Protein AF-A0AAD4YPL5-F1 (afdb_monomer_lite)

Sequence (91 aa):
MSEEGCELLSETLKSLQVKLKLLKDGPSNNEVGGSSSQTQYMKDPQRVRCKGRSKGVTGAKEKAMKRGIRHCRECGHIGHDRRQCPALNTP

Radius of gyration: 46.79 Å; chains: 1; bounding box: 88×22×108 Å

pLDDT: mean 79.03, std 11.94, range [52.03, 94.38]

Foldseek 3Di:
DDPVVVVVVVVVVVVVVVVVVVVVPDPPPPDPDDPPPPPVPDPDPDPDDDDDDPDDDDDPVRVVVVVPFDAAPPPRHTDDHVVPDCVVPVD

Organism: Prunus dulcis (NCBI:txid3755)

Secondary structure (DSSP, 8-state):
--HHHHHHHHHHHHHHHHHHHHHHS---S---S---------PPPP------PPPPPPPHHHHHHHH--PBPTTT--BSS-GGG-TTT---

InterPro domains:
  IPR001878 Zinc finger, CCHC-type [PS50158] (72-86)

Structure (mmCIF, N/CA/C/O backbone):
data_AF-A0AAD4YPL5-F1
#
_entry.id   AF-A0AAD4YPL5-F1
#
loop_
_atom_site.group_PDB
_atom_site.id
_atom_site.type_symbol
_atom_site.label_atom_id
_atom_site.label_alt_id
_atom_site.label_comp_id
_atom_site.label_asym_id
_atom_site.label_entity_id
_atom_site.label_seq_id
_atom_site.pdbx_PDB_ins_code
_atom_site.Cartn_x
_atom_site.Cartn_y
_atom_site.Cartn_z
_atom_site.occupancy
_atom_site.B_iso_or_equiv
_atom_site.auth_seq_id
_atom_site.auth_comp_id
_atom_site.auth_asym_id
_atom_site.auth_atom_id
_atom_site.pdbx_PDB_model_num
ATOM 1 N N . MET A 1 1 ? -69.047 -11.617 65.914 1.00 57.09 1 MET A N 1
ATOM 2 C CA . MET A 1 1 ? -67.720 -11.764 65.282 1.00 57.09 1 MET A CA 1
ATOM 3 C C . MET A 1 1 ? -67.766 -13.096 64.567 1.00 57.09 1 MET A C 1
ATOM 5 O O . MET A 1 1 ? -68.117 -14.062 65.230 1.00 57.09 1 MET A O 1
ATOM 9 N N . SER A 1 2 ? -67.592 -13.127 63.245 1.00 72.00 2 SER A N 1
ATOM 10 C CA . SER A 1 2 ? -67.631 -14.386 62.494 1.00 72.00 2 SER A CA 1
ATOM 11 C C . SER A 1 2 ? -66.401 -15.217 62.867 1.00 72.00 2 SER A C 1
ATOM 13 O O . SER A 1 2 ? -65.308 -14.665 63.029 1.00 72.00 2 SER A O 1
ATOM 15 N N . GLU A 1 3 ? -66.595 -16.510 63.102 1.00 73.31 3 GLU A N 1
ATOM 16 C CA . GLU A 1 3 ? -65.545 -17.443 63.526 1.00 73.31 3 GLU A CA 1
ATOM 17 C C . GLU A 1 3 ? -64.375 -17.464 62.530 1.00 73.31 3 GLU A C 1
ATOM 19 O O . GLU A 1 3 ? -63.212 -17.384 62.926 1.00 73.31 3 GLU A O 1
ATOM 24 N N . GLU A 1 4 ? -64.689 -17.354 61.242 1.00 75.06 4 GLU A N 1
ATOM 25 C CA . GLU A 1 4 ? -63.738 -17.276 60.132 1.00 75.06 4 GLU A CA 1
ATOM 26 C C . GLU A 1 4 ? -62.916 -15.976 60.170 1.00 75.06 4 GLU A C 1
ATOM 28 O O . GLU A 1 4 ? -61.746 -15.933 59.786 1.00 75.06 4 GLU A O 1
ATOM 33 N N . GLY A 1 5 ? -63.510 -14.890 60.674 1.00 78.94 5 GLY A N 1
ATOM 34 C CA . GLY A 1 5 ? -62.818 -13.612 60.835 1.00 78.94 5 GLY A CA 1
ATOM 35 C C . GLY A 1 5 ? -61.763 -13.668 61.939 1.00 78.94 5 GLY A C 1
ATOM 36 O O . GLY A 1 5 ? -60.690 -13.075 61.810 1.00 78.94 5 GLY A O 1
ATOM 37 N N . CYS A 1 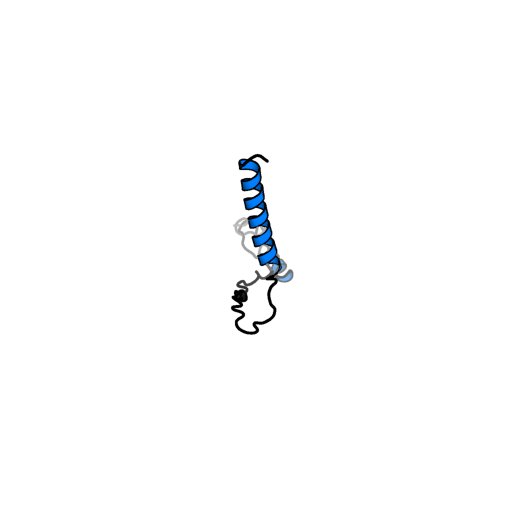6 ? -62.039 -14.410 63.013 1.00 80.88 6 CYS A N 1
ATOM 38 C CA . CYS A 1 6 ? -61.101 -14.608 64.115 1.00 80.88 6 CYS A CA 1
ATOM 39 C C . CYS A 1 6 ? -59.891 -15.452 63.691 1.00 80.88 6 CYS A C 1
ATOM 41 O O . CYS A 1 6 ? -58.767 -15.163 64.110 1.00 80.88 6 CYS A O 1
ATOM 43 N N . GLU A 1 7 ? -60.095 -16.450 62.832 1.00 83.94 7 GLU A N 1
ATOM 44 C CA . GLU A 1 7 ? -59.014 -17.288 62.305 1.00 83.94 7 GLU A CA 1
ATOM 45 C C . GLU A 1 7 ? -58.044 -16.482 61.438 1.00 83.94 7 GLU A C 1
ATOM 47 O O . GLU A 1 7 ? -56.842 -16.471 61.724 1.00 83.94 7 GLU A O 1
ATOM 52 N N . LEU A 1 8 ? -58.561 -15.707 60.481 1.00 87.06 8 LEU A N 1
ATOM 53 C CA . LEU A 1 8 ? -57.755 -14.827 59.624 1.00 87.06 8 LEU A CA 1
ATOM 54 C C . LEU A 1 8 ? -56.978 -13.782 60.438 1.00 87.06 8 LEU A C 1
ATOM 56 O O . LEU A 1 8 ? -55.801 -13.504 60.178 1.00 87.06 8 LEU A O 1
ATOM 60 N N . LEU A 1 9 ? -57.610 -13.217 61.469 1.00 89.38 9 LEU A N 1
ATOM 61 C CA . LEU A 1 9 ? -56.937 -12.309 62.398 1.00 89.38 9 LEU A CA 1
ATOM 62 C C . LEU A 1 9 ? -55.817 -13.026 63.164 1.00 89.38 9 LEU A C 1
ATOM 64 O O . LEU A 1 9 ? -54.723 -12.487 63.317 1.00 89.38 9 LEU A O 1
ATOM 68 N N . SER A 1 10 ? -56.038 -14.263 63.602 1.00 89.62 10 SER A N 1
ATOM 69 C CA . SER A 1 10 ? -55.010 -15.032 64.306 1.00 89.62 10 SER A CA 1
ATOM 70 C C . SER A 1 10 ? -53.808 -15.368 63.410 1.00 89.62 10 SER A C 1
ATOM 72 O O . SER A 1 10 ? -52.662 -15.281 63.857 1.00 89.62 10 SER A O 1
ATOM 74 N N . GLU A 1 11 ? -54.041 -15.702 62.140 1.00 90.56 11 GLU A N 1
ATOM 75 C CA . GLU A 1 11 ? -52.990 -16.001 61.162 1.00 90.56 11 GLU A CA 1
ATOM 76 C C . GLU A 1 11 ? -52.171 -14.763 60.803 1.00 90.56 11 GLU A C 1
ATOM 78 O O . GLU A 1 11 ? -50.935 -14.806 60.791 1.00 90.56 11 GLU A O 1
ATOM 83 N N . THR A 1 12 ? -52.843 -13.633 60.573 1.00 92.25 12 THR A N 1
ATOM 84 C CA . THR A 1 12 ? -52.173 -12.358 60.287 1.00 92.25 12 THR A CA 1
ATOM 85 C C . THR A 1 12 ? -51.327 -11.896 61.471 1.00 92.25 12 THR A C 1
ATOM 87 O O . THR A 1 12 ? -50.172 -11.510 61.278 1.00 92.25 12 THR A O 1
ATOM 90 N N . LEU A 1 13 ? -51.828 -12.023 62.703 1.00 94.38 13 LEU A N 1
ATOM 91 C CA . LEU A 1 13 ? -51.064 -11.694 63.909 1.00 94.38 13 LEU A CA 1
ATOM 92 C C . LEU A 1 13 ? -49.849 -12.613 64.102 1.00 94.38 13 LEU A C 1
ATOM 94 O O . LEU A 1 13 ? -48.762 -12.117 64.406 1.00 94.38 13 LEU A O 1
ATOM 98 N N . LYS A 1 14 ? -49.981 -13.924 63.854 1.00 93.62 14 LYS A N 1
ATOM 99 C CA . LYS A 1 14 ? -48.842 -14.866 63.870 1.00 93.62 14 LYS A CA 1
ATOM 100 C C . LYS A 1 14 ? -47.792 -14.495 62.817 1.00 93.62 14 LYS A C 1
ATOM 102 O O . LYS A 1 14 ? -46.600 -14.468 63.121 1.00 93.62 14 LYS A O 1
ATOM 107 N N . SER A 1 15 ? -48.222 -14.151 61.602 1.00 92.06 15 SER A N 1
ATOM 108 C CA . SER A 1 15 ? -47.334 -13.719 60.512 1.00 92.06 15 SER A CA 1
ATOM 109 C C . SER A 1 15 ? -46.559 -12.445 60.869 1.00 92.06 15 SER A C 1
ATOM 111 O O . SER A 1 15 ? -45.340 -12.372 60.689 1.00 92.06 15 SER A O 1
ATOM 113 N N . LEU A 1 16 ? -47.244 -11.453 61.444 1.00 90.56 16 LEU A N 1
ATOM 114 C CA . LEU A 1 16 ? -46.619 -10.215 61.910 1.00 90.56 16 LEU A CA 1
ATOM 115 C C . LEU A 1 16 ? -45.648 -10.468 63.068 1.00 90.56 16 LEU A C 1
ATOM 117 O O . LEU A 1 16 ? -44.564 -9.886 63.091 1.00 90.56 16 LEU A O 1
ATOM 121 N N . GLN A 1 17 ? -45.980 -11.377 63.987 1.00 90.19 17 GLN A N 1
ATOM 122 C CA . GLN A 1 17 ? -45.097 -11.759 65.087 1.00 90.19 17 GLN A CA 1
ATOM 123 C C . GLN A 1 17 ? -43.797 -12.404 64.583 1.00 90.19 17 GLN A C 1
ATOM 125 O O . GLN A 1 17 ? -42.726 -12.090 65.101 1.00 90.19 17 GLN A O 1
ATOM 130 N N . VAL A 1 18 ? -43.865 -13.266 63.561 1.00 87.25 18 VAL A N 1
ATOM 131 C CA . VAL A 1 18 ? -42.677 -13.857 62.917 1.00 87.25 18 VAL A CA 1
ATOM 132 C C . VAL A 1 18 ? -41.822 -12.776 62.255 1.00 87.25 18 VAL A C 1
ATOM 134 O O . VAL A 1 18 ? -40.617 -12.726 62.493 1.00 87.25 18 VAL A O 1
ATOM 137 N N . LYS A 1 19 ? -42.431 -11.856 61.496 1.00 85.94 19 LYS A N 1
ATOM 138 C CA . LYS A 1 19 ? -41.707 -10.735 60.869 1.00 85.94 19 LYS A CA 1
ATOM 139 C C . LYS A 1 19 ? -41.019 -9.834 61.896 1.00 85.94 19 LYS A C 1
ATOM 141 O O . LYS A 1 19 ? -39.876 -9.442 61.689 1.00 85.94 19 LYS A O 1
ATOM 146 N N . LEU A 1 20 ? -41.682 -9.536 63.013 1.00 84.75 20 LEU A N 1
ATOM 147 C CA . LEU A 1 20 ? -41.106 -8.726 64.089 1.00 84.75 20 LEU A CA 1
ATOM 148 C C . LEU A 1 20 ? -39.969 -9.440 64.831 1.00 84.75 20 LEU A C 1
ATOM 150 O O . LEU A 1 20 ? -39.039 -8.768 65.270 1.00 84.75 20 LEU A O 1
ATOM 154 N N . LYS A 1 21 ? -40.007 -10.774 64.952 1.00 79.88 21 LYS A N 1
ATOM 155 C CA . LYS A 1 21 ? -38.873 -11.558 65.475 1.00 79.88 21 LYS A CA 1
ATOM 156 C C . LYS A 1 21 ? -37.660 -11.454 64.547 1.00 79.88 21 LYS A C 1
ATOM 158 O O . LYS A 1 21 ? -36.598 -11.079 65.015 1.00 79.88 21 LYS A O 1
ATOM 163 N N . LEU A 1 22 ? -37.859 -11.618 63.237 1.00 72.88 22 LEU A N 1
ATOM 164 C CA . LEU A 1 22 ? -36.796 -11.454 62.233 1.00 72.88 22 LEU A CA 1
ATOM 165 C C . LEU A 1 22 ? -36.200 -10.033 62.187 1.00 72.88 22 LEU A C 1
ATO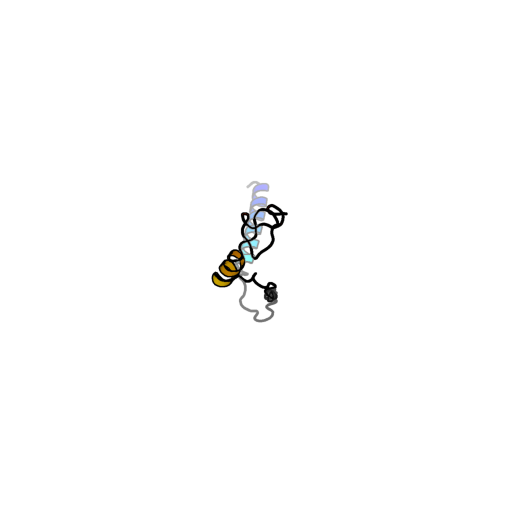M 167 O O . LEU A 1 22 ? -35.055 -9.866 61.792 1.00 72.88 22 LEU A O 1
ATOM 171 N N . LEU A 1 23 ? -36.966 -9.007 62.574 1.00 71.50 23 LEU A N 1
ATOM 172 C CA . LEU A 1 23 ? -36.490 -7.619 62.689 1.00 71.50 23 LEU A CA 1
ATOM 173 C C . LEU A 1 23 ? -35.764 -7.340 64.016 1.00 71.50 23 LEU A C 1
ATOM 175 O O . LEU A 1 23 ? -34.891 -6.475 64.060 1.00 71.50 23 LEU A O 1
ATOM 179 N N . LYS A 1 24 ? -36.148 -8.029 65.100 1.00 68.25 24 LYS A N 1
ATOM 180 C CA . LYS A 1 24 ? -35.468 -7.954 66.405 1.00 68.25 24 LYS A CA 1
ATOM 181 C C . LYS A 1 24 ? -34.131 -8.682 66.380 1.00 68.25 24 LYS A C 1
ATOM 183 O O . LYS A 1 24 ? -33.171 -8.179 66.957 1.00 68.25 24 LYS A O 1
ATOM 188 N N . ASP A 1 25 ? -34.071 -9.784 65.645 1.00 58.09 25 ASP A N 1
ATOM 189 C CA . ASP A 1 25 ? -32.840 -10.455 65.250 1.00 58.09 25 ASP A CA 1
ATOM 190 C C . ASP A 1 25 ? -32.217 -9.710 64.051 1.00 58.09 25 ASP A C 1
ATOM 192 O O . ASP A 1 25 ? -31.941 -10.279 62.996 1.00 58.09 25 ASP A O 1
ATOM 196 N N . GLY A 1 26 ? -31.999 -8.395 64.194 1.00 56.41 26 GLY A N 1
ATOM 197 C CA . GLY A 1 26 ? -30.975 -7.731 63.387 1.00 56.41 26 GLY A CA 1
ATOM 198 C C . GLY A 1 26 ? -29.645 -8.471 63.590 1.00 56.41 26 GLY A C 1
ATOM 199 O O . GLY A 1 26 ? -29.474 -9.079 64.647 1.00 56.41 26 GLY A O 1
ATOM 200 N N . PRO A 1 27 ? -28.706 -8.463 62.622 1.00 56.75 27 PRO A N 1
ATOM 201 C CA . PRO A 1 27 ? -27.450 -9.188 62.773 1.00 56.75 27 PRO A CA 1
ATOM 202 C C . PRO A 1 27 ? -26.781 -8.713 64.061 1.00 56.75 27 PRO A C 1
ATOM 204 O O . PRO A 1 27 ? -26.349 -7.561 64.167 1.00 56.75 27 PRO A O 1
ATOM 207 N N . SER A 1 28 ? -26.767 -9.576 65.071 1.00 54.38 28 SER A N 1
ATOM 208 C CA . SER A 1 28 ? -26.077 -9.295 66.308 1.00 54.38 28 SER A CA 1
ATOM 209 C C . SER A 1 28 ? -24.592 -9.285 65.956 1.00 54.38 28 SER A C 1
ATOM 211 O O . SER A 1 28 ? -24.018 -10.272 65.502 1.00 54.38 28 SER A O 1
ATOM 213 N N . ASN A 1 29 ? -23.972 -8.109 66.054 1.00 58.66 29 ASN A N 1
ATOM 214 C CA . ASN A 1 29 ? -22.527 -7.949 65.908 1.00 58.66 29 ASN A CA 1
ATOM 215 C C . ASN A 1 29 ? -21.836 -8.521 67.154 1.00 58.66 29 ASN A C 1
ATOM 217 O O . ASN A 1 29 ? -21.269 -7.781 67.957 1.00 58.66 29 ASN A O 1
ATOM 221 N N . ASN A 1 30 ? -21.922 -9.833 67.351 1.00 61.75 30 ASN A N 1
ATOM 222 C CA . ASN A 1 30 ? -21.264 -10.523 68.454 1.00 61.75 30 ASN A CA 1
ATOM 223 C C . ASN A 1 30 ? -20.708 -11.899 68.072 1.00 61.75 30 ASN A C 1
ATOM 225 O O . ASN A 1 30 ? -20.531 -12.731 68.944 1.00 61.75 30 ASN 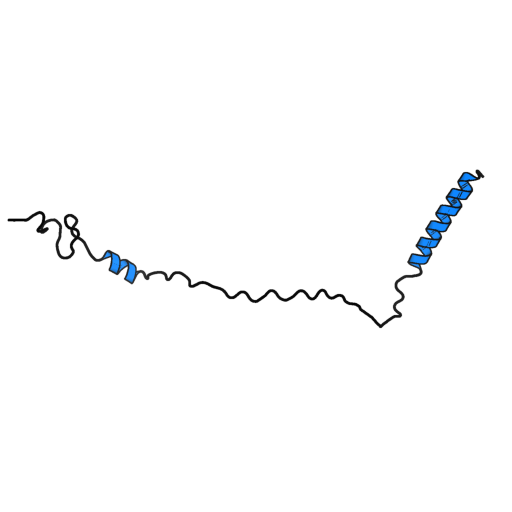A O 1
ATOM 229 N N . GLU A 1 31 ? -20.275 -12.095 66.827 1.00 52.41 31 GLU A N 1
ATOM 230 C CA . GLU A 1 31 ? -19.325 -13.165 66.505 1.00 52.41 31 GLU A CA 1
ATOM 231 C C . GLU A 1 31 ? -18.248 -12.635 65.541 1.00 52.41 31 GLU A C 1
ATOM 233 O O . GLU A 1 31 ? -18.378 -12.654 64.317 1.00 52.41 31 GLU A O 1
ATOM 238 N N . VAL A 1 32 ? -17.134 -12.153 66.098 1.00 57.91 32 VAL A N 1
ATOM 239 C CA . VAL A 1 32 ? -15.845 -12.271 65.408 1.00 57.91 32 VAL A CA 1
ATOM 240 C C . VAL A 1 32 ? -15.497 -13.754 65.439 1.00 57.91 32 VAL A C 1
ATOM 242 O O . VAL A 1 32 ? -15.174 -14.284 66.498 1.00 57.91 32 VAL A O 1
ATOM 245 N N . GLY A 1 33 ? -15.562 -14.435 64.297 1.00 55.53 33 GLY A N 1
ATOM 246 C CA . GLY A 1 33 ? -15.074 -15.810 64.209 1.00 55.53 33 GLY A CA 1
ATOM 247 C C . GLY A 1 33 ? -15.755 -16.637 63.135 1.00 55.53 33 GLY A C 1
ATOM 248 O O . GLY A 1 33 ? -16.694 -17.367 63.413 1.00 55.53 33 GLY A O 1
ATOM 249 N N . GLY A 1 34 ? -15.229 -16.560 61.913 1.00 52.03 34 GLY A N 1
ATOM 250 C CA . GLY A 1 34 ? -15.625 -17.445 60.821 1.00 52.03 34 GLY A CA 1
ATOM 251 C C . GLY A 1 34 ? -16.217 -16.714 59.631 1.00 52.03 34 GLY A C 1
ATOM 252 O O . GLY A 1 34 ? -17.267 -17.099 59.129 1.00 52.03 34 GLY A O 1
ATOM 253 N N . SER A 1 35 ? -15.524 -15.690 59.124 1.00 56.03 35 SER A N 1
ATOM 254 C CA . SER A 1 35 ? -15.725 -15.309 57.732 1.00 56.03 35 SER A CA 1
ATOM 255 C C . SER A 1 35 ? -15.273 -16.498 56.887 1.00 56.03 35 SER A C 1
ATOM 257 O O . SER A 1 35 ? -14.103 -16.598 56.520 1.00 56.03 35 SER A O 1
ATOM 259 N N . SER A 1 36 ? -16.187 -17.416 56.563 1.00 60.28 36 SER A N 1
ATOM 260 C CA . SER A 1 36 ? -16.055 -18.172 55.323 1.00 60.28 36 SER A CA 1
ATOM 261 C C . SER A 1 36 ? -16.334 -17.173 54.210 1.00 60.28 36 SER A C 1
ATOM 263 O O . SER A 1 36 ? -17.379 -17.167 53.561 1.00 60.28 36 SER A O 1
ATOM 265 N N . SER A 1 37 ? -15.386 -16.250 54.045 1.00 60.66 37 SER A N 1
ATOM 266 C CA . SER A 1 37 ? -15.195 -15.547 52.806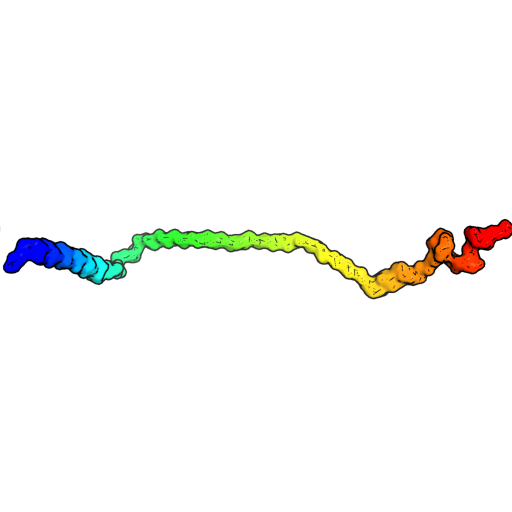 1.00 60.66 37 SER A CA 1
ATOM 267 C C . SER A 1 37 ? -14.876 -16.666 51.838 1.00 60.66 37 SER A C 1
ATOM 269 O O . SER A 1 37 ? -13.716 -17.039 51.667 1.00 60.66 37 SER A O 1
ATOM 271 N N . GLN A 1 38 ? -15.885 -17.213 51.171 1.00 59.22 38 GLN A N 1
ATOM 272 C CA . GLN A 1 38 ? -15.608 -17.734 49.853 1.00 59.22 38 GLN A CA 1
ATOM 273 C C . GLN A 1 38 ? -15.363 -16.505 48.978 1.00 59.22 38 GLN A C 1
ATOM 275 O O . GLN A 1 38 ? -16.179 -16.116 48.147 1.00 59.22 38 GLN A O 1
ATOM 280 N N . THR A 1 39 ? -14.223 -15.849 49.217 1.00 62.03 39 THR A N 1
ATOM 281 C CA . THR A 1 39 ? -13.527 -15.080 48.211 1.00 62.03 39 THR A CA 1
ATOM 282 C C . THR A 1 39 ? -13.338 -16.072 47.082 1.00 62.03 39 THR A C 1
ATOM 284 O O . THR A 1 39 ? -12.467 -16.940 47.111 1.00 62.03 39 THR A O 1
ATOM 287 N N . GLN A 1 40 ? -14.229 -16.017 46.098 1.00 65.75 40 GLN A N 1
ATOM 288 C CA . GLN A 1 40 ? -13.947 -16.642 44.827 1.00 65.75 40 GLN A CA 1
ATOM 289 C C . GLN A 1 40 ? -12.759 -15.866 44.280 1.00 65.75 40 GLN A C 1
ATOM 291 O O . GLN A 1 40 ? -12.895 -14.759 43.766 1.00 65.75 40 GLN A O 1
ATOM 296 N N . TYR A 1 41 ? -11.570 -16.405 44.533 1.00 72.75 41 TYR A N 1
ATOM 297 C CA . TYR A 1 41 ? -10.322 -15.855 44.055 1.00 72.75 41 TYR A CA 1
ATOM 298 C C . TYR A 1 41 ? -10.375 -15.934 42.532 1.00 72.75 41 TYR A C 1
ATOM 300 O O . TYR A 1 41 ? -10.115 -16.985 41.942 1.00 72.75 41 TYR A O 1
ATOM 308 N N . MET A 1 42 ? -10.785 -14.837 41.898 1.00 77.25 42 MET A N 1
ATOM 309 C CA . MET A 1 42 ? -10.640 -14.673 40.462 1.00 77.25 42 MET A CA 1
ATOM 310 C C . MET A 1 42 ? -9.151 -14.812 40.169 1.00 77.25 42 MET A C 1
ATOM 312 O O . MET A 1 42 ? -8.336 -14.040 40.671 1.00 77.25 42 MET A O 1
ATOM 316 N N . LYS A 1 43 ? -8.778 -15.855 39.424 1.00 82.94 43 LYS A N 1
ATOM 317 C CA . LYS A 1 43 ? -7.401 -16.004 38.962 1.00 82.94 43 LYS A CA 1
ATOM 318 C C . LYS A 1 43 ? -7.098 -14.833 38.042 1.00 82.94 43 LYS A C 1
ATOM 320 O O . LYS A 1 43 ? -7.869 -14.572 37.120 1.00 82.94 43 LYS A O 1
ATOM 325 N N . ASP A 1 44 ? -5.963 -14.181 38.272 1.00 83.94 44 ASP A N 1
ATOM 326 C CA . ASP A 1 44 ? -5.437 -13.223 37.311 1.00 83.94 44 ASP A CA 1
ATOM 327 C C . ASP A 1 44 ? -5.369 -13.898 35.933 1.00 83.94 44 ASP A C 1
ATOM 329 O O . ASP A 1 44 ? -4.813 -15.002 35.823 1.00 83.94 44 ASP A O 1
ATOM 333 N N . PRO A 1 45 ? -5.946 -13.289 34.881 1.00 84.62 45 PRO A N 1
ATOM 334 C CA . PRO A 1 45 ? -5.872 -13.840 33.541 1.00 84.62 45 PRO A CA 1
ATOM 335 C C . PRO A 1 45 ? -4.419 -14.133 33.169 1.00 84.62 45 PRO A C 1
ATOM 337 O O . PRO A 1 45 ? -3.527 -13.301 33.359 1.00 84.62 45 PRO A O 1
ATOM 340 N N . GLN A 1 46 ? -4.171 -15.329 32.631 1.00 82.75 46 GLN A N 1
ATOM 341 C CA . GLN A 1 46 ? -2.837 -15.742 32.205 1.00 82.75 46 GLN A CA 1
ATOM 342 C C . GLN A 1 46 ? -2.231 -14.665 31.291 1.00 82.75 46 GLN A C 1
ATOM 344 O O . GLN A 1 46 ? -2.867 -14.251 30.318 1.00 82.75 46 GLN A O 1
ATOM 349 N N . ARG A 1 47 ? -0.989 -14.228 31.552 1.00 80.12 47 ARG A N 1
ATOM 350 C CA . ARG A 1 47 ? -0.296 -13.296 30.644 1.00 80.12 47 ARG A CA 1
ATOM 351 C C . ARG A 1 47 ? -0.213 -13.916 29.250 1.00 80.12 47 ARG A C 1
ATOM 353 O O . ARG A 1 47 ? 0.548 -14.860 29.022 1.00 80.12 47 ARG A O 1
ATOM 360 N N . VAL A 1 48 ? -0.966 -13.355 28.310 1.00 83.62 48 VAL A N 1
ATOM 361 C CA . VAL A 1 48 ? -0.916 -13.753 26.905 1.00 83.62 48 VAL A CA 1
ATOM 362 C C . VAL A 1 48 ? 0.424 -13.301 26.333 1.00 83.62 48 VAL A C 1
ATOM 364 O O . VAL A 1 48 ? 0.775 -12.123 26.372 1.00 83.62 48 VAL A O 1
ATOM 367 N N . ARG A 1 49 ? 1.208 -14.244 25.804 1.00 80.81 49 ARG A N 1
ATOM 368 C CA . ARG A 1 49 ? 2.403 -13.905 25.028 1.00 80.81 49 ARG A CA 1
ATOM 369 C C . ARG A 1 49 ? 1.942 -13.429 23.655 1.00 80.81 49 ARG A C 1
ATOM 371 O O . ARG A 1 49 ? 1.367 -14.223 22.912 1.00 80.81 49 ARG A O 1
ATOM 378 N N . CYS A 1 50 ? 2.209 -12.172 23.310 1.00 78.31 50 CYS A N 1
ATOM 379 C CA . CYS A 1 50 ? 1.974 -11.664 21.961 1.00 78.31 50 CYS A CA 1
ATOM 380 C C . CYS A 1 50 ? 2.792 -12.506 20.970 1.00 78.31 50 CYS A C 1
ATOM 382 O O . CYS A 1 50 ? 4.015 -12.388 20.901 1.00 78.31 50 CYS A O 1
ATOM 384 N N . LYS A 1 51 ? 2.123 -13.402 20.238 1.00 80.12 51 LYS A N 1
ATOM 385 C CA . LYS A 1 51 ? 2.711 -14.132 19.115 1.00 80.12 51 LYS A CA 1
ATOM 386 C C . LYS A 1 51 ? 2.500 -13.311 17.855 1.00 80.12 51 LYS A C 1
ATOM 388 O O . LYS A 1 51 ? 1.387 -12.891 17.561 1.00 80.12 51 LYS A O 1
ATOM 393 N N . GLY A 1 52 ? 3.568 -13.137 17.095 1.00 82.12 52 GLY A N 1
ATOM 394 C CA . GLY A 1 52 ? 3.516 -12.475 15.804 1.00 82.12 52 GLY A CA 1
ATOM 395 C C . GLY A 1 52 ? 4.750 -11.626 15.581 1.00 82.12 52 GLY A C 1
ATOM 396 O O . GLY A 1 52 ? 5.201 -10.906 16.467 1.00 82.12 52 GLY A O 1
ATOM 397 N N . ARG A 1 53 ? 5.293 -11.713 14.370 1.00 80.06 53 ARG A N 1
ATOM 398 C CA . ARG A 1 53 ? 6.229 -10.727 13.847 1.00 80.06 53 ARG A CA 1
ATOM 399 C C . ARG A 1 53 ? 5.437 -9.858 12.884 1.00 80.06 53 ARG A C 1
ATOM 401 O O . ARG A 1 53 ? 4.771 -10.390 11.995 1.00 80.06 53 ARG A O 1
ATOM 408 N N . SER A 1 54 ? 5.483 -8.542 13.060 1.00 80.38 54 SER A N 1
ATOM 409 C CA . SER A 1 54 ? 4.923 -7.624 12.071 1.00 80.38 54 SER A CA 1
ATOM 410 C C . SER A 1 54 ? 5.585 -7.882 10.716 1.00 80.38 54 SER A C 1
ATOM 412 O O . SER A 1 54 ? 6.790 -8.143 10.629 1.00 80.38 54 SER A O 1
ATOM 414 N N . LYS A 1 55 ? 4.795 -7.845 9.636 1.00 82.56 55 LYS A N 1
ATOM 415 C CA . LYS A 1 55 ? 5.371 -7.860 8.289 1.00 82.56 55 LYS A CA 1
ATOM 416 C C . LYS A 1 55 ? 6.255 -6.621 8.158 1.00 82.56 55 LYS A C 1
ATOM 418 O O . LYS A 1 55 ? 5.791 -5.508 8.388 1.00 82.56 55 LYS A O 1
ATOM 423 N N . GLY A 1 56 ? 7.524 -6.824 7.813 1.00 83.38 56 GLY A N 1
ATOM 424 C CA . GLY A 1 56 ? 8.435 -5.717 7.545 1.00 83.38 56 GLY A CA 1
ATOM 425 C C . GLY A 1 56 ? 7.930 -4.908 6.354 1.00 83.38 56 GLY A C 1
ATOM 426 O O . GLY A 1 56 ? 7.558 -5.478 5.327 1.00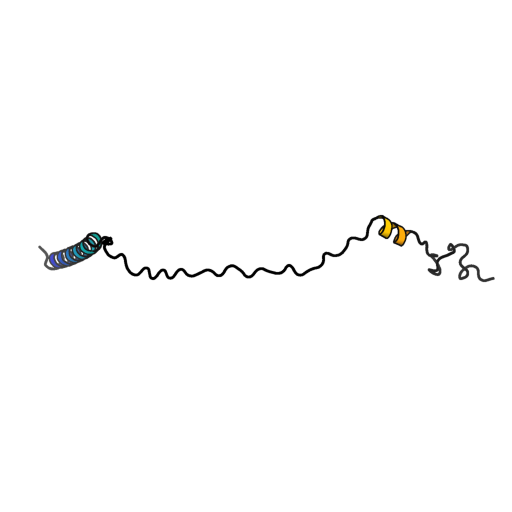 83.38 56 GLY A O 1
ATOM 427 N N . VAL A 1 57 ? 7.905 -3.585 6.484 1.00 84.19 57 VAL A N 1
ATOM 428 C CA . VAL A 1 57 ? 7.657 -2.701 5.345 1.00 84.19 57 VAL A CA 1
ATOM 429 C C . VAL A 1 57 ? 8.963 -2.528 4.572 1.00 84.19 57 VAL A C 1
ATOM 431 O O . VAL A 1 57 ? 9.977 -2.124 5.131 1.00 84.19 57 VAL A O 1
ATOM 434 N N . THR A 1 58 ? 8.958 -2.843 3.278 1.00 84.69 58 THR A N 1
ATOM 435 C CA . THR A 1 58 ? 10.102 -2.558 2.396 1.00 84.69 58 THR A CA 1
ATOM 436 C C . THR A 1 58 ? 10.247 -1.044 2.241 1.00 84.69 58 THR A C 1
ATOM 438 O O . THR A 1 58 ? 9.263 -0.370 1.901 1.00 84.69 58 THR A O 1
ATOM 441 N N . GLY A 1 59 ? 11.447 -0.510 2.471 1.00 86.94 59 GLY A N 1
ATOM 442 C CA . GLY A 1 59 ? 11.713 0.929 2.413 1.00 86.94 59 GLY A CA 1
ATOM 443 C C . GLY A 1 59 ? 11.531 1.519 1.009 1.00 86.94 59 GLY A C 1
ATOM 444 O O . GLY A 1 59 ? 11.606 0.811 0.004 1.00 86.94 59 GLY A O 1
ATOM 445 N N . ALA A 1 60 ? 11.323 2.837 0.916 1.00 84.06 60 ALA A N 1
ATOM 446 C CA . ALA A 1 60 ? 11.128 3.527 -0.366 1.00 84.06 60 ALA A CA 1
ATOM 447 C C . ALA A 1 60 ? 12.295 3.299 -1.347 1.00 84.06 60 ALA A C 1
ATOM 449 O O . ALA A 1 60 ? 12.065 3.019 -2.522 1.00 84.06 60 ALA A O 1
ATOM 450 N N . LYS A 1 61 ? 13.539 3.323 -0.845 1.00 84.50 61 LYS A N 1
ATOM 451 C CA . LYS A 1 61 ? 14.753 3.015 -1.619 1.00 84.50 61 LYS A CA 1
ATOM 452 C C . LYS A 1 61 ? 14.731 1.594 -2.191 1.00 84.50 61 LYS A C 1
ATOM 454 O O . LYS A 1 61 ? 15.009 1.409 -3.370 1.00 84.50 61 LYS A O 1
ATOM 459 N N . GLU A 1 62 ? 14.350 0.602 -1.385 1.00 83.00 62 GLU A N 1
ATOM 460 C CA . GLU A 1 62 ? 14.252 -0.798 -1.822 1.00 83.00 62 GLU A CA 1
ATOM 461 C C . GLU A 1 62 ? 13.169 -0.973 -2.898 1.00 83.00 62 GLU A C 1
ATOM 463 O O . GLU A 1 62 ? 13.387 -1.630 -3.918 1.00 83.00 62 GLU A O 1
ATOM 468 N N . LYS A 1 63 ? 12.010 -0.325 -2.714 1.00 83.38 63 LYS A N 1
ATOM 469 C CA . LYS A 1 63 ? 10.934 -0.308 -3.715 1.00 83.38 63 LYS A CA 1
ATOM 470 C C . LYS A 1 63 ? 11.382 0.340 -5.028 1.00 83.38 63 LYS A C 1
ATOM 472 O O . LYS A 1 63 ? 11.027 -0.156 -6.094 1.00 83.38 63 LYS A O 1
ATOM 477 N N . ALA A 1 64 ? 12.149 1.428 -4.961 1.00 81.75 64 ALA A N 1
ATOM 478 C CA . ALA A 1 64 ? 12.680 2.110 -6.138 1.00 81.75 64 ALA A CA 1
ATOM 479 C C . ALA A 1 64 ? 13.704 1.242 -6.886 1.00 81.75 64 ALA A C 1
ATOM 481 O O . ALA A 1 64 ? 13.607 1.106 -8.103 1.00 81.75 64 ALA A O 1
ATOM 482 N N . MET A 1 65 ? 14.616 0.577 -6.166 1.00 78.31 65 MET A N 1
ATOM 483 C CA . MET A 1 65 ? 15.596 -0.342 -6.759 1.00 78.31 65 MET A CA 1
ATOM 484 C C . MET A 1 65 ? 14.928 -1.493 -7.523 1.00 78.31 65 MET A C 1
ATOM 486 O O . MET A 1 65 ? 15.323 -1.781 -8.649 1.00 78.31 65 MET A O 1
ATOM 490 N N . LYS A 1 66 ? 13.857 -2.090 -6.978 1.00 74.06 66 LYS A N 1
ATOM 491 C CA . LYS A 1 66 ? 13.083 -3.141 -7.671 1.00 74.06 66 LYS A CA 1
ATOM 492 C C . LYS A 1 66 ? 12.405 -2.658 -8.959 1.00 74.06 66 LYS A C 1
ATOM 494 O O . LYS A 1 66 ? 12.191 -3.452 -9.866 1.00 74.06 66 LYS A O 1
ATOM 499 N N . ARG A 1 67 ? 12.063 -1.370 -9.055 1.00 72.88 67 ARG A N 1
ATOM 500 C CA . ARG A 1 67 ? 11.432 -0.770 -10.246 1.00 72.88 67 ARG A CA 1
ATOM 501 C C . ARG A 1 67 ? 12.442 -0.280 -11.289 1.00 72.88 67 ARG A C 1
ATOM 503 O O . ARG A 1 67 ? 12.043 0.003 -12.412 1.00 72.88 67 ARG A O 1
ATOM 510 N N . GLY A 1 68 ? 13.719 -0.149 -10.926 1.00 76.44 68 GLY A N 1
ATOM 511 C CA . GLY A 1 68 ? 14.742 0.483 -11.765 1.00 76.44 68 GLY A CA 1
ATOM 512 C C . GLY A 1 68 ? 15.236 -0.366 -12.939 1.00 76.44 68 GLY A C 1
ATOM 513 O O . GLY A 1 68 ? 15.826 0.175 -13.872 1.00 76.44 68 GLY A O 1
ATOM 514 N N . ILE A 1 69 ? 14.996 -1.679 -12.928 1.00 81.12 69 ILE A N 1
ATOM 515 C CA . ILE A 1 69 ? 15.484 -2.578 -13.977 1.00 81.12 69 ILE A CA 1
ATOM 516 C C . ILE A 1 69 ? 14.457 -2.636 -15.112 1.00 81.12 69 ILE A C 1
ATOM 518 O O . ILE A 1 69 ? 13.397 -3.258 -14.995 1.00 81.12 69 ILE A O 1
ATOM 522 N N . ARG A 1 70 ? 14.772 -1.972 -16.229 1.00 85.44 70 ARG A N 1
ATOM 523 C CA . ARG A 1 70 ? 13.963 -2.039 -17.452 1.00 85.44 70 ARG A CA 1
ATOM 524 C C . ARG A 1 70 ? 14.216 -3.371 -18.157 1.00 85.44 70 ARG A C 1
ATOM 526 O O . ARG A 1 70 ? 15.356 -3.712 -18.455 1.00 85.44 70 ARG A O 1
ATOM 533 N N . HIS A 1 71 ? 13.137 -4.097 -18.419 1.00 90.94 71 HIS A N 1
ATOM 534 C CA . HIS A 1 71 ? 13.151 -5.344 -19.178 1.00 90.94 71 HIS A CA 1
ATOM 535 C C . HIS A 1 71 ? 12.727 -5.047 -20.620 1.00 90.94 71 HIS A C 1
ATOM 537 O O . HIS A 1 71 ? 11.852 -4.202 -20.852 1.00 90.94 71 HIS A O 1
ATOM 543 N N . CYS A 1 72 ? 13.333 -5.730 -21.588 1.00 92.38 72 CYS A N 1
ATOM 544 C CA . CYS A 1 72 ? 12.904 -5.661 -22.976 1.00 92.38 72 CYS A CA 1
ATOM 545 C C . CYS A 1 72 ? 11.450 -6.136 -23.086 1.00 92.38 72 CYS A C 1
ATOM 547 O O . CYS A 1 72 ? 11.097 -7.197 -22.581 1.00 92.38 72 CYS A O 1
ATOM 549 N N . ARG A 1 73 ? 10.594 -5.359 -23.759 1.00 90.06 73 ARG A N 1
ATOM 550 C CA . ARG A 1 73 ? 9.167 -5.700 -23.905 1.00 90.06 73 ARG A CA 1
ATOM 551 C C . ARG A 1 73 ? 8.916 -6.916 -24.789 1.00 90.06 73 ARG A C 1
ATOM 553 O O . ARG A 1 73 ? 7.830 -7.467 -24.724 1.00 90.06 73 ARG A O 1
ATOM 560 N N . GLU A 1 74 ? 9.891 -7.281 -25.616 1.00 93.56 74 GLU A N 1
ATOM 561 C CA . GLU A 1 74 ? 9.749 -8.405 -26.533 1.00 93.56 74 GLU A CA 1
ATOM 562 C C . GLU A 1 74 ? 10.236 -9.710 -25.899 1.00 93.56 74 GLU A C 1
ATOM 564 O O . GLU A 1 74 ? 9.468 -10.650 -25.757 1.00 93.56 74 GLU A O 1
ATOM 569 N N . CYS A 1 75 ? 11.497 -9.763 -25.455 1.00 92.56 75 CYS A N 1
ATOM 570 C CA . CYS A 1 75 ? 12.093 -10.997 -24.936 1.00 92.56 75 CYS A CA 1
ATOM 571 C C . CYS A 1 75 ? 12.206 -11.047 -23.403 1.00 92.56 75 CYS A C 1
ATOM 573 O O . CYS A 1 75 ? 12.739 -12.008 -22.859 1.00 92.56 75 CYS A O 1
ATOM 575 N N . GLY A 1 76 ? 11.804 -9.994 -22.687 1.00 91.12 76 GLY A N 1
ATOM 576 C CA . GLY A 1 76 ? 11.868 -9.934 -21.223 1.00 91.12 76 GLY A CA 1
ATOM 577 C C . GLY A 1 76 ? 13.275 -9.816 -20.626 1.00 91.12 76 GLY A C 1
ATOM 578 O O . GLY A 1 76 ? 13.400 -9.620 -19.422 1.00 91.12 76 GLY A O 1
ATOM 579 N N . HIS A 1 77 ? 14.342 -9.896 -21.423 1.00 91.75 77 HIS A N 1
ATOM 580 C CA . HIS A 1 77 ? 15.711 -9.786 -20.918 1.00 91.75 77 HIS A CA 1
ATOM 581 C C . HIS A 1 77 ? 16.111 -8.342 -20.615 1.00 91.75 77 HIS A C 1
ATOM 583 O O . HIS A 1 77 ? 15.610 -7.384 -21.205 1.00 91.75 77 HIS A O 1
ATOM 589 N N . ILE A 1 78 ? 17.044 -8.201 -19.679 1.00 90.75 78 ILE A N 1
ATOM 590 C CA . ILE A 1 78 ? 17.648 -6.925 -19.298 1.00 90.75 78 ILE A CA 1
ATOM 591 C C . ILE A 1 78 ? 18.867 -6.638 -20.184 1.00 90.75 78 ILE A C 1
ATOM 593 O O . ILE A 1 78 ? 19.470 -7.557 -20.734 1.00 90.75 78 ILE A O 1
ATOM 597 N N . GLY A 1 79 ? 19.241 -5.365 -20.316 1.00 89.75 79 GLY A N 1
ATOM 598 C CA . GLY A 1 79 ? 20.447 -4.949 -21.047 1.00 89.75 79 GLY A CA 1
ATOM 599 C C . GLY A 1 79 ? 20.218 -4.442 -22.473 1.00 89.75 79 GLY A C 1
ATOM 600 O O . GLY A 1 79 ? 21.164 -3.960 -23.085 1.00 89.75 79 GLY A O 1
ATOM 601 N N . HIS A 1 80 ? 18.987 -4.484 -22.992 1.00 91.56 80 HIS A N 1
ATOM 602 C CA . HIS A 1 80 ? 18.640 -3.869 -24.276 1.00 91.56 80 HIS A CA 1
ATOM 603 C C . HIS A 1 80 ? 17.178 -3.404 -24.318 1.00 91.56 80 HIS A C 1
ATOM 605 O O . HIS A 1 80 ? 16.324 -3.877 -23.564 1.00 91.56 80 HIS A O 1
ATOM 611 N N . ASP A 1 81 ? 16.888 -2.478 -25.230 1.00 89.06 81 ASP A N 1
ATOM 612 C CA . ASP A 1 81 ? 15.531 -2.030 -25.543 1.00 89.06 81 ASP A CA 1
ATOM 613 C C . ASP A 1 81 ? 14.932 -2.831 -26.703 1.00 89.06 81 ASP A C 1
ATOM 615 O O . ASP A 1 81 ? 15.656 -3.408 -27.509 1.00 89.06 81 ASP A O 1
ATOM 619 N N . ARG A 1 82 ? 13.599 -2.809 -26.853 1.00 90.75 82 ARG A N 1
ATOM 620 C CA . ARG A 1 82 ? 12.881 -3.541 -27.920 1.00 90.75 82 ARG A CA 1
ATOM 621 C C . ARG A 1 82 ? 13.495 -3.342 -29.313 1.00 90.75 82 ARG A C 1
ATOM 623 O O . ARG A 1 82 ? 13.577 -4.286 -30.082 1.00 90.75 82 ARG A O 1
ATOM 630 N N . ARG A 1 83 ? 13.968 -2.130 -29.624 1.00 89.94 83 ARG A N 1
ATOM 631 C CA . ARG A 1 83 ? 14.584 -1.789 -30.922 1.00 89.94 83 ARG A CA 1
ATOM 632 C C . ARG A 1 83 ? 15.870 -2.560 -31.214 1.00 89.94 83 ARG A C 1
ATOM 634 O O . ARG A 1 83 ? 16.229 -2.702 -32.369 1.00 89.94 83 ARG A O 1
ATOM 641 N N . GLN A 1 84 ? 16.563 -3.016 -30.180 1.00 88.94 84 GLN A N 1
ATOM 642 C CA . GLN A 1 84 ? 17.802 -3.785 -30.263 1.00 88.94 84 GLN A CA 1
ATOM 643 C C . GLN A 1 84 ? 17.570 -5.236 -29.834 1.00 88.94 84 GLN A C 1
ATOM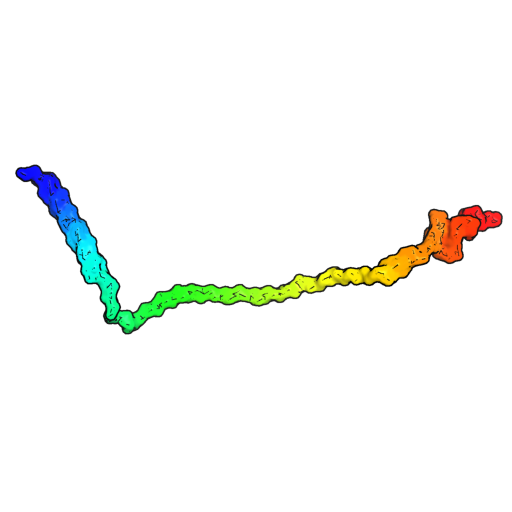 645 O O . GLN A 1 84 ? 18.518 -5.943 -29.511 1.00 88.94 84 GLN A O 1
ATOM 650 N N . CYS A 1 85 ? 16.308 -5.674 -29.766 1.00 92.19 85 CYS A N 1
ATOM 651 C CA . CYS A 1 85 ? 16.011 -7.018 -29.320 1.00 92.19 85 CYS A CA 1
ATOM 652 C C . CYS A 1 85 ? 16.534 -8.024 -30.345 1.00 92.19 85 CYS A C 1
ATOM 654 O O . CYS A 1 85 ? 16.089 -7.972 -31.490 1.00 92.19 85 CYS A O 1
ATOM 656 N N . PRO A 1 86 ? 17.422 -8.954 -29.958 1.00 90.62 86 PRO A N 1
ATOM 657 C CA . PRO A 1 86 ? 17.948 -9.958 -30.877 1.00 90.62 86 PRO A CA 1
ATOM 658 C C . PRO A 1 86 ? 16.857 -10.908 -31.385 1.00 90.62 86 PRO A C 1
ATOM 660 O O . PRO A 1 86 ? 17.021 -11.491 -32.443 1.00 90.62 86 PRO A O 1
ATOM 663 N N . ALA A 1 87 ? 15.724 -11.023 -30.680 1.00 88.06 87 ALA A N 1
ATOM 664 C CA . ALA A 1 87 ? 14.557 -11.759 -31.167 1.00 88.06 87 ALA A CA 1
ATOM 665 C C . ALA A 1 87 ? 13.811 -11.039 -32.312 1.00 88.06 87 ALA A C 1
ATOM 667 O O . ALA A 1 87 ? 13.067 -11.685 -33.038 1.00 88.06 87 ALA A O 1
ATOM 668 N N . LEU A 1 88 ? 13.985 -9.717 -32.465 1.00 87.06 88 LEU A N 1
ATOM 669 C CA . LEU A 1 88 ? 13.395 -8.916 -33.553 1.00 87.06 88 LEU A CA 1
ATOM 670 C C . LEU A 1 88 ? 14.408 -8.543 -34.637 1.00 87.06 88 LEU A C 1
ATOM 672 O O . LEU A 1 88 ? 14.030 -8.368 -35.787 1.00 87.06 88 LEU A O 1
ATOM 676 N N . ASN A 1 89 ? 15.673 -8.381 -34.253 1.00 77.62 89 ASN A N 1
ATOM 677 C CA . ASN A 1 89 ? 16.810 -8.107 -35.127 1.00 77.62 89 ASN A CA 1
ATOM 678 C C . ASN A 1 89 ? 17.698 -9.349 -35.211 1.00 77.62 89 ASN A C 1
ATOM 680 O O . ASN A 1 89 ? 18.890 -9.306 -34.902 1.00 77.62 89 ASN A O 1
ATOM 684 N N . THR A 1 90 ? 17.105 -10.474 -35.593 1.00 74.00 90 THR A N 1
ATOM 685 C CA . THR A 1 90 ? 17.889 -11.547 -36.197 1.00 74.00 90 THR A CA 1
ATOM 686 C C . THR A 1 90 ? 18.361 -11.057 -37.572 1.00 74.00 90 THR A C 1
ATOM 688 O O . THR A 1 90 ? 17.523 -10.520 -38.302 1.00 74.00 90 THR A O 1
ATOM 691 N N . PRO A 1 91 ? 19.657 -11.170 -37.917 1.00 63.62 91 PRO A N 1
ATOM 692 C CA . PRO A 1 91 ? 20.108 -10.952 -39.290 1.00 63.62 91 PRO A CA 1
ATOM 693 C C . PRO A 1 91 ? 19.442 -11.926 -40.270 1.00 63.62 91 PRO A C 1
ATOM 695 O O . PRO A 1 91 ? 19.026 -13.023 -39.827 1.00 63.62 91 PRO A O 1
#